Protein AF-A0A818B7Q0-F1 (afdb_monomer)

Secondary structure (DSSP, 8-state):
---------PPP--S-----TTEEE--S---SS--S-S-TTSS-PPP-TTTT----S-B-S-EEEEEETT-SSS-HHHHHHHHHHHHHHBSSEEEEEETT--SSTTTS-BBSSSSSBHHHHHHHHHHH-TTSPPP-GGGGGBPPP-TT--SHHHHHHHHHHHSSS---

pLDDT: mean 77.86, std 22.59, range [31.39, 97.75]

Structure (mmCIF, N/CA/C/O backbone):
data_AF-A0A818B7Q0-F1
#
_entry.id   AF-A0A818B7Q0-F1
#
loop_
_atom_site.group_PDB
_atom_site.id
_atom_site.type_symbol
_atom_site.label_atom_id
_atom_site.label_alt_id
_atom_site.label_comp_id
_atom_site.label_asym_id
_atom_site.label_entity_id
_atom_site.label_seq_id
_atom_site.pdbx_PDB_ins_code
_atom_site.Cartn_x
_atom_site.Cartn_y
_atom_site.Cartn_z
_atom_site.occupancy
_atom_site.B_iso_or_equiv
_atom_site.auth_seq_id
_atom_site.auth_comp_id
_atom_site.auth_asym_id
_atom_site.auth_atom_id
_atom_site.pdbx_PDB_model_num
ATOM 1 N N . MET A 1 1 ? 11.648 26.915 53.281 1.00 42.81 1 MET A N 1
ATOM 2 C CA . MET A 1 1 ? 11.978 26.394 51.938 1.00 42.81 1 MET A CA 1
ATOM 3 C C . MET A 1 1 ? 10.919 25.371 51.573 1.00 42.81 1 MET A C 1
ATOM 5 O O . MET A 1 1 ? 10.850 24.342 52.225 1.00 42.81 1 MET A O 1
ATOM 9 N N . VAL A 1 2 ? 10.037 25.701 50.630 1.00 34.34 2 VAL A N 1
ATOM 10 C CA . VAL A 1 2 ? 8.991 24.793 50.138 1.00 34.34 2 VAL A CA 1
ATOM 11 C C . VAL A 1 2 ? 9.559 24.087 48.912 1.00 34.34 2 VAL A C 1
ATOM 13 O O . VAL A 1 2 ? 9.894 24.750 47.933 1.00 34.34 2 VAL A O 1
ATOM 16 N N . SER A 1 3 ? 9.726 22.767 48.993 1.00 33.47 3 SER A N 1
ATOM 17 C CA . SER A 1 3 ? 10.088 21.937 47.844 1.00 33.47 3 SER A CA 1
ATOM 18 C C . SER A 1 3 ? 8.836 21.723 46.998 1.00 33.47 3 SER A C 1
ATOM 20 O O . SER A 1 3 ? 7.863 21.138 47.469 1.00 33.47 3 SER A O 1
ATOM 22 N N . ILE A 1 4 ? 8.836 22.247 45.774 1.00 37.09 4 ILE A N 1
ATOM 23 C CA . ILE A 1 4 ? 7.802 21.971 44.779 1.00 37.09 4 ILE A CA 1
ATOM 24 C C . ILE A 1 4 ? 8.271 20.737 44.006 1.00 37.09 4 ILE A C 1
ATOM 26 O O . ILE A 1 4 ? 9.084 20.841 43.088 1.00 37.09 4 ILE A O 1
ATOM 30 N N . GLU A 1 5 ? 7.774 19.559 44.383 1.00 38.44 5 GLU A N 1
ATOM 31 C CA . GLU A 1 5 ? 7.902 18.359 43.558 1.00 38.44 5 GLU A CA 1
ATOM 32 C C . GLU A 1 5 ? 7.047 18.522 42.295 1.00 38.44 5 GLU A C 1
ATOM 34 O O . GLU A 1 5 ? 5.820 18.400 42.295 1.00 38.44 5 GLU A O 1
ATOM 39 N N . SER A 1 6 ? 7.724 18.826 41.190 1.00 41.78 6 SER A N 1
ATOM 40 C CA . SER A 1 6 ? 7.169 18.827 39.840 1.00 41.78 6 SER A CA 1
ATOM 41 C C . SER A 1 6 ? 6.844 17.389 39.412 1.00 41.78 6 SER A C 1
ATOM 43 O O . SER A 1 6 ? 7.632 16.737 38.723 1.00 41.78 6 SER A O 1
ATOM 45 N N . SER A 1 7 ? 5.658 16.899 39.773 1.00 45.00 7 SER A N 1
ATOM 46 C CA . SER A 1 7 ? 5.074 15.674 39.213 1.00 45.00 7 SER A CA 1
ATOM 47 C C . SER A 1 7 ? 4.579 15.907 37.778 1.00 45.00 7 SER A C 1
ATOM 49 O O . SER A 1 7 ? 3.385 15.915 37.478 1.00 45.00 7 SER A O 1
ATOM 51 N N . ARG A 1 8 ? 5.512 16.082 36.837 1.00 38.53 8 ARG A N 1
ATOM 52 C CA . ARG A 1 8 ? 5.184 15.921 35.417 1.00 38.53 8 ARG A CA 1
ATOM 53 C C . ARG A 1 8 ? 5.030 14.430 35.148 1.00 38.53 8 ARG A C 1
ATOM 55 O O . ARG A 1 8 ? 6.012 13.716 34.971 1.00 38.53 8 ARG A O 1
ATOM 62 N N . LYS A 1 9 ? 3.784 13.955 35.130 1.00 37.84 9 LYS A N 1
ATOM 63 C CA . LYS A 1 9 ? 3.448 12.698 34.460 1.00 37.84 9 LYS A CA 1
ATOM 64 C C . LYS A 1 9 ? 3.861 12.852 32.996 1.00 37.84 9 LYS A C 1
ATOM 66 O O . LYS A 1 9 ? 3.278 13.671 32.290 1.00 37.84 9 LYS A O 1
ATOM 71 N N . ASN A 1 10 ? 4.872 12.101 32.566 1.00 37.91 10 ASN A N 1
ATOM 72 C CA . ASN A 1 10 ? 5.145 11.927 31.144 1.00 37.91 10 ASN A CA 1
ATOM 73 C C . ASN A 1 10 ? 3.865 11.370 30.496 1.00 37.91 10 ASN A C 1
ATOM 75 O O . ASN A 1 10 ? 3.352 10.363 30.996 1.00 37.91 10 ASN A O 1
ATOM 79 N N . PRO A 1 11 ? 3.310 11.998 29.446 1.00 40.25 11 PRO A N 1
ATOM 80 C CA . PRO A 1 11 ? 2.221 11.388 28.701 1.00 40.25 11 PRO A CA 1
ATOM 81 C C . PRO A 1 11 ? 2.718 10.050 28.143 1.00 40.25 11 PRO A C 1
ATOM 83 O O . PRO A 1 11 ? 3.748 9.978 27.478 1.00 40.25 11 PRO A O 1
ATOM 86 N N . SER A 1 12 ? 2.029 8.968 28.504 1.00 40.41 12 SER A N 1
ATOM 87 C CA . SER A 1 12 ? 2.380 7.613 28.092 1.00 40.41 12 SER A CA 1
ATOM 88 C C . SER A 1 12 ? 2.199 7.472 26.582 1.00 40.41 12 SER A C 1
ATOM 90 O O . SER A 1 12 ? 1.074 7.580 26.087 1.00 40.41 12 SER A O 1
ATOM 92 N N . CYS A 1 13 ? 3.276 7.161 25.865 1.00 41.78 13 CYS A N 1
ATOM 93 C CA . CYS A 1 13 ? 3.280 6.800 24.443 1.00 41.78 13 CYS A CA 1
ATOM 94 C C . CYS A 1 13 ? 2.664 5.405 24.182 1.00 41.78 13 CYS A C 1
ATOM 96 O O . CYS A 1 13 ? 3.162 4.639 23.363 1.00 41.78 13 CYS A O 1
ATOM 98 N N . ASP A 1 14 ? 1.600 5.042 24.899 1.00 38.91 14 ASP A N 1
ATOM 99 C CA . ASP A 1 14 ? 1.110 3.662 25.029 1.00 38.91 14 ASP A CA 1
ATOM 100 C C . ASP A 1 14 ? 0.286 3.147 23.844 1.00 38.91 14 ASP A C 1
ATOM 102 O O . ASP A 1 14 ? -0.306 2.070 23.928 1.00 38.91 14 ASP A O 1
ATOM 106 N N . TYR A 1 15 ? 0.220 3.867 22.725 1.00 43.16 15 TYR A N 1
ATOM 107 C CA . TYR A 1 15 ? -0.637 3.443 21.625 1.00 43.16 15 TYR A CA 1
ATOM 108 C C . TYR A 1 15 ? 0.041 3.645 20.270 1.00 43.16 15 TYR A C 1
ATOM 110 O O . TYR A 1 15 ? 0.218 4.764 19.804 1.00 43.16 15 TYR A O 1
ATOM 118 N N . VAL A 1 16 ? 0.315 2.495 19.640 1.00 37.84 16 VAL A N 1
ATOM 119 C CA . VAL A 1 16 ? 0.780 2.270 18.261 1.00 37.84 16 VAL A CA 1
ATOM 120 C C . VAL A 1 16 ? 2.298 2.371 18.067 1.00 37.84 16 VAL A C 1
ATOM 122 O O . VAL A 1 16 ? 2.847 3.430 17.791 1.00 37.84 16 VAL A O 1
ATOM 125 N N . GLN A 1 17 ? 2.971 1.217 18.118 1.00 42.31 17 GLN A N 1
ATOM 126 C CA . GLN A 1 17 ? 4.285 1.035 17.502 1.00 42.31 17 GLN A CA 1
ATOM 127 C C . GLN A 1 17 ? 4.131 0.296 16.167 1.00 42.31 17 GLN A C 1
ATOM 129 O O . GLN A 1 17 ? 3.465 -0.736 16.096 1.00 42.31 17 GLN A O 1
ATOM 134 N N . GLY A 1 18 ? 4.788 0.816 15.128 1.00 41.06 18 GLY A N 1
ATOM 135 C CA . GLY A 1 18 ? 5.178 0.030 13.956 1.00 41.06 18 GLY A CA 1
ATOM 136 C C . GLY A 1 18 ? 4.157 -0.092 12.831 1.00 41.06 18 GLY A C 1
ATOM 137 O O . GLY A 1 18 ? 4.042 -1.141 12.209 1.00 41.06 18 GLY A O 1
ATOM 138 N N . LEU A 1 19 ? 3.440 0.981 12.537 1.00 46.59 19 LEU A N 1
ATOM 139 C CA . LEU A 1 19 ? 2.788 1.151 11.251 1.00 46.59 19 LEU A CA 1
ATOM 140 C C . LEU A 1 19 ? 3.826 1.705 10.260 1.00 46.59 19 LEU A C 1
ATOM 142 O O . LEU A 1 19 ? 4.503 2.678 10.585 1.00 46.59 19 LEU A O 1
ATOM 146 N N . SER A 1 20 ? 4.012 1.092 9.080 1.00 48.72 20 SER A N 1
ATOM 147 C CA . SER A 1 20 ? 4.912 1.681 8.066 1.00 48.72 20 SER A CA 1
ATOM 148 C C . SER A 1 20 ? 4.431 3.093 7.705 1.00 48.72 20 SER A C 1
ATOM 150 O O . SER A 1 20 ? 3.268 3.414 7.960 1.00 48.72 20 SER A O 1
ATOM 152 N N . MET A 1 21 ? 5.268 3.905 7.043 1.00 45.38 21 MET A N 1
ATOM 153 C CA . MET A 1 21 ? 4.893 5.243 6.534 1.00 45.38 21 MET A CA 1
ATOM 154 C C . MET A 1 21 ? 3.591 5.265 5.700 1.00 45.38 21 MET A C 1
ATOM 156 O O . MET A 1 21 ? 3.069 6.332 5.407 1.00 45.38 21 MET A O 1
ATOM 160 N N . ASN A 1 22 ? 3.065 4.097 5.316 1.00 50.88 22 ASN A N 1
ATOM 161 C CA . ASN A 1 22 ? 1.851 3.915 4.522 1.00 50.88 22 ASN A CA 1
ATOM 162 C C . ASN A 1 22 ? 0.624 3.502 5.336 1.00 50.88 22 ASN A C 1
ATOM 164 O O . ASN A 1 22 ? -0.396 3.149 4.745 1.00 50.88 22 ASN A O 1
ATOM 168 N N . THR A 1 23 ? 0.710 3.472 6.666 1.00 52.09 23 THR A N 1
ATOM 169 C CA . THR A 1 23 ? -0.484 3.252 7.483 1.00 52.09 23 THR A CA 1
ATOM 170 C C . THR A 1 23 ? -0.950 4.582 8.031 1.00 52.09 23 THR A C 1
ATOM 172 O O . THR A 1 23 ? -0.225 5.264 8.754 1.00 52.09 23 THR A O 1
ATOM 175 N N . PHE A 1 24 ? -2.186 4.927 7.707 1.00 50.28 24 PHE A N 1
ATOM 176 C CA . PHE A 1 24 ? -2.781 6.189 8.107 1.00 50.28 24 PHE A CA 1
ATOM 177 C C . PHE A 1 24 ? -3.720 5.929 9.282 1.00 50.28 24 PHE A C 1
ATOM 179 O O . PHE A 1 24 ? -4.692 5.177 9.170 1.00 50.28 24 PHE A O 1
ATOM 186 N N . ALA A 1 25 ? -3.415 6.546 10.422 1.00 51.19 25 ALA A N 1
ATOM 187 C CA . ALA A 1 25 ? -4.335 6.660 11.543 1.00 51.19 25 ALA A CA 1
ATOM 188 C C . ALA A 1 25 ? -4.999 8.039 11.466 1.00 51.19 25 ALA A C 1
ATOM 190 O O . ALA A 1 25 ? -4.334 9.063 11.613 1.00 51.19 25 ALA A O 1
ATOM 191 N N . ALA A 1 26 ? -6.305 8.079 11.207 1.00 38.88 26 ALA A N 1
ATOM 192 C CA . ALA A 1 26 ? -7.051 9.332 11.149 1.00 38.88 26 ALA A CA 1
ATOM 193 C C . ALA A 1 26 ? -7.498 9.732 12.567 1.00 38.88 26 ALA A C 1
ATOM 195 O O . ALA A 1 26 ? -8.608 9.416 12.997 1.00 38.88 26 ALA A O 1
ATOM 196 N N . THR A 1 27 ? -6.624 10.402 13.321 1.00 35.34 27 THR A N 1
ATOM 197 C CA . THR A 1 27 ? -6.969 11.047 14.600 1.00 35.34 27 THR A CA 1
ATOM 198 C C . THR A 1 27 ? -6.525 12.505 14.616 1.00 35.34 27 THR A C 1
ATOM 200 O O . THR A 1 27 ? -5.446 12.838 14.142 1.00 35.34 27 THR A O 1
ATOM 203 N N . HIS A 1 28 ? -7.332 13.386 15.221 1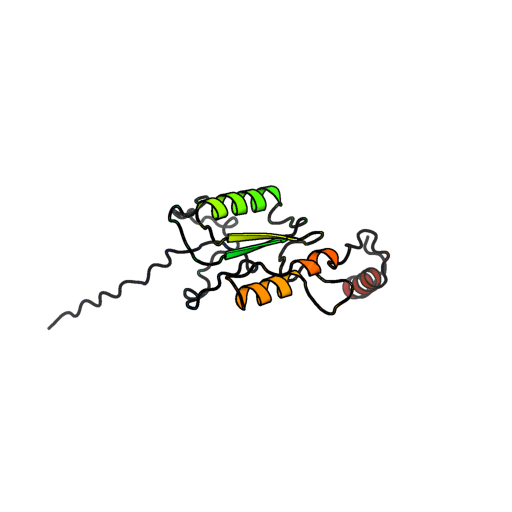.00 31.39 28 HIS A N 1
ATOM 204 C CA . HIS A 1 28 ? -7.011 14.813 15.416 1.00 31.39 28 HIS A CA 1
ATOM 205 C C . HIS A 1 28 ? -5.870 15.082 16.417 1.00 31.39 28 HIS A C 1
ATOM 207 O O . HIS A 1 28 ? -5.533 16.230 16.687 1.00 31.39 28 HIS A O 1
ATOM 213 N N . VAL A 1 29 ? -5.266 14.028 16.960 1.00 36.72 29 VAL A N 1
ATOM 214 C CA . VAL A 1 29 ? -4.089 14.086 17.821 1.00 36.72 29 VAL A CA 1
ATOM 215 C C . VAL A 1 29 ? -3.120 13.060 17.251 1.00 36.72 29 VAL A C 1
ATOM 217 O O . VAL A 1 29 ? -3.306 11.858 17.448 1.00 36.72 29 VAL A O 1
ATOM 220 N N . MET A 1 30 ? -2.147 13.519 16.464 1.00 35.66 30 MET A N 1
ATOM 221 C CA . MET A 1 30 ? -0.941 12.730 16.223 1.00 35.66 30 MET A CA 1
ATOM 222 C C . MET A 1 30 ? -0.167 12.705 17.548 1.00 35.66 30 MET A C 1
ATOM 224 O O . MET A 1 30 ? 0.072 13.782 18.097 1.00 35.66 30 MET A O 1
ATOM 228 N N . PRO A 1 31 ? 0.207 11.539 18.101 1.00 39.69 31 PRO A N 1
ATOM 229 C CA . PRO A 1 31 ? 1.155 11.501 19.204 1.00 39.69 31 PRO A CA 1
ATOM 230 C C . PRO A 1 31 ? 2.484 12.063 18.702 1.00 39.69 31 PRO A C 1
ATOM 232 O O . PRO A 1 31 ? 2.890 11.748 17.583 1.00 39.69 31 PRO A O 1
ATOM 235 N N . ASP A 1 32 ? 3.115 12.900 19.521 1.00 33.41 32 ASP A N 1
ATOM 236 C CA . ASP A 1 32 ? 4.372 13.592 19.256 1.00 33.41 32 ASP A CA 1
ATOM 237 C C . ASP A 1 32 ? 5.410 12.682 18.578 1.00 33.41 32 ASP A C 1
ATOM 239 O O . ASP A 1 32 ? 6.085 11.875 19.209 1.00 33.41 32 ASP A O 1
ATOM 243 N N . ILE A 1 33 ? 5.452 12.814 17.251 1.00 40.72 33 ILE A N 1
ATOM 244 C CA . ILE A 1 33 ? 6.593 12.711 16.343 1.00 40.72 33 ILE A CA 1
ATOM 245 C C . ILE A 1 33 ? 7.629 11.647 16.741 1.00 40.72 33 ILE A C 1
ATOM 247 O O . ILE A 1 33 ? 8.502 11.886 17.567 1.00 40.72 33 ILE A O 1
ATOM 251 N N . TYR A 1 34 ? 7.588 10.513 16.029 1.00 36.97 34 TYR A N 1
ATOM 252 C CA . TYR A 1 34 ? 8.764 9.700 15.692 1.00 36.97 34 TYR A CA 1
ATOM 253 C C . TYR A 1 34 ? 9.757 9.462 16.848 1.00 36.97 34 TYR A C 1
ATOM 255 O O . TYR A 1 34 ? 10.859 10.007 16.880 1.00 36.97 34 TYR A O 1
ATOM 263 N N . CYS A 1 35 ? 9.402 8.564 17.770 1.00 33.50 35 CYS A N 1
ATOM 264 C CA . CYS A 1 35 ? 10.399 7.946 18.646 1.00 33.50 35 CYS A CA 1
ATOM 265 C C . CYS A 1 35 ? 11.228 6.928 17.820 1.00 33.50 35 CYS A C 1
ATOM 267 O O . CYS A 1 35 ? 10.659 6.212 16.991 1.00 33.50 35 CYS A O 1
ATOM 269 N N . PRO A 1 36 ? 12.562 6.879 17.976 1.00 40.09 36 PRO A N 1
ATOM 270 C CA . PRO A 1 36 ? 13.501 6.455 16.938 1.00 40.09 36 PRO A CA 1
ATOM 271 C C . PRO A 1 36 ? 13.551 4.932 16.795 1.00 40.09 36 PRO A C 1
ATOM 273 O O . PRO A 1 36 ? 14.347 4.277 17.460 1.00 40.09 36 PRO A O 1
ATOM 276 N N . ILE A 1 37 ? 12.718 4.343 15.935 1.00 43.22 37 ILE A N 1
ATOM 277 C CA . ILE A 1 37 ? 12.815 2.911 15.614 1.00 43.22 37 ILE A CA 1
ATOM 278 C C . ILE A 1 37 ? 12.498 2.681 14.136 1.00 43.22 37 ILE A C 1
ATOM 280 O O . ILE A 1 37 ? 11.401 2.275 13.761 1.00 43.22 37 ILE A O 1
ATOM 284 N N . GLN A 1 38 ? 13.489 2.894 13.279 1.00 39.06 38 GLN A N 1
ATOM 285 C CA . GLN A 1 38 ? 13.598 2.136 12.038 1.00 39.06 38 GLN A CA 1
ATOM 286 C C . GLN A 1 38 ? 15.041 1.636 11.927 1.00 39.06 38 GLN A C 1
ATOM 288 O O . GLN A 1 38 ? 15.972 2.430 11.967 1.00 39.06 38 GLN A O 1
ATOM 293 N N . GLN A 1 39 ? 15.175 0.308 11.812 1.00 42.38 39 GLN A N 1
ATOM 294 C CA . GLN A 1 39 ? 16.409 -0.495 11.695 1.00 42.38 39 GLN A CA 1
ATOM 295 C C . GLN A 1 39 ? 17.147 -0.866 12.999 1.00 42.38 39 GLN A C 1
ATOM 297 O O . GLN A 1 39 ? 18.342 -0.636 13.152 1.00 42.38 39 GLN A O 1
ATOM 302 N N . GLN A 1 40 ? 16.454 -1.547 13.918 1.00 46.16 40 GLN A N 1
ATOM 303 C CA . GLN A 1 40 ? 17.019 -2.080 15.172 1.00 46.16 40 GLN A CA 1
ATOM 304 C C . GLN A 1 40 ? 17.350 -3.590 15.160 1.00 46.16 40 GLN A C 1
ATOM 306 O O . GLN A 1 40 ? 17.365 -4.219 16.210 1.00 46.16 40 GLN A O 1
ATOM 311 N N . GLU A 1 41 ? 17.669 -4.189 14.008 1.00 43.75 41 GLU A N 1
ATOM 312 C CA . GLU A 1 41 ? 18.245 -5.554 13.982 1.00 43.75 41 GLU A CA 1
ATOM 313 C C . GLU A 1 41 ? 19.777 -5.574 13.806 1.00 43.75 41 GLU A C 1
ATOM 315 O O . GLU A 1 41 ? 20.384 -6.636 13.890 1.00 43.75 41 GLU A O 1
ATOM 320 N N . ILE A 1 42 ? 20.440 -4.418 13.642 1.00 48.38 42 ILE A N 1
ATOM 321 C CA . ILE A 1 42 ? 21.891 -4.372 13.357 1.00 48.38 42 ILE A CA 1
ATOM 322 C C . ILE A 1 42 ? 22.767 -4.132 14.611 1.00 48.38 42 ILE A C 1
ATOM 324 O O . ILE A 1 42 ? 23.960 -4.416 14.573 1.00 48.38 42 ILE A O 1
ATOM 328 N N . LEU A 1 43 ? 22.238 -3.673 15.756 1.00 46.59 43 LEU A N 1
ATOM 329 C CA . LEU A 1 43 ? 23.084 -3.250 16.893 1.00 46.59 43 LEU A CA 1
ATOM 330 C C . LEU A 1 43 ? 22.443 -3.491 18.276 1.00 46.59 43 LEU A C 1
ATOM 332 O O . LEU A 1 43 ? 21.937 -2.555 18.871 1.00 46.59 43 LEU A O 1
ATOM 336 N N . GLY A 1 44 ? 22.478 -4.713 18.817 1.00 56.66 44 GLY A N 1
ATOM 337 C CA . GLY A 1 44 ? 22.592 -4.978 20.271 1.00 56.66 44 GLY A CA 1
ATOM 338 C C . GLY A 1 44 ? 21.610 -4.355 21.289 1.00 56.66 44 GLY A C 1
ATOM 339 O O . GLY A 1 44 ? 21.875 -4.462 22.486 1.00 56.66 44 GLY A O 1
ATOM 340 N N . TYR A 1 45 ? 20.508 -3.717 20.890 1.00 57.31 45 TYR A N 1
ATOM 341 C CA . TYR A 1 45 ? 19.525 -3.180 21.835 1.00 57.31 45 TYR A CA 1
ATOM 342 C C . TYR A 1 45 ? 18.611 -4.293 22.368 1.00 57.31 45 TYR A C 1
ATOM 344 O O . TYR A 1 45 ? 18.209 -5.177 21.607 1.00 57.31 45 TYR A O 1
ATOM 352 N N . PRO A 1 46 ? 18.258 -4.271 23.668 1.00 75.50 46 PRO A N 1
ATOM 353 C CA . PRO A 1 46 ? 17.310 -5.227 24.218 1.00 75.50 46 PRO A CA 1
ATOM 354 C C . PRO A 1 46 ? 15.936 -5.029 23.571 1.00 75.50 46 PRO A C 1
ATOM 356 O O . PRO A 1 46 ? 15.463 -3.901 23.434 1.00 75.50 46 PRO A O 1
ATOM 359 N N . THR A 1 47 ? 15.286 -6.133 23.200 1.00 77.31 47 THR A N 1
ATOM 360 C CA . THR A 1 47 ? 13.891 -6.119 22.747 1.00 77.31 47 THR A CA 1
ATOM 361 C C . THR A 1 47 ? 13.016 -5.489 23.822 1.00 77.31 47 THR A C 1
ATOM 363 O O . THR A 1 47 ? 13.108 -5.876 24.992 1.00 77.31 47 THR A O 1
ATOM 366 N N . ASP A 1 48 ? 12.150 -4.556 23.442 1.00 80.00 48 ASP A N 1
ATOM 367 C CA . ASP A 1 48 ? 11.209 -3.983 24.393 1.00 80.00 48 ASP A CA 1
ATOM 368 C C . ASP A 1 48 ? 10.079 -4.969 24.749 1.00 80.00 48 ASP A C 1
ATOM 370 O O . ASP A 1 48 ? 9.950 -6.071 24.203 1.00 80.00 48 ASP A O 1
ATOM 374 N N . GLN A 1 49 ? 9.237 -4.569 25.701 1.00 85.12 49 GLN A N 1
ATOM 375 C CA . GLN A 1 49 ? 8.115 -5.385 26.162 1.00 85.12 49 GLN A CA 1
ATOM 376 C C . GLN A 1 49 ? 7.011 -5.601 25.112 1.00 85.12 49 GLN A C 1
ATOM 378 O O . GLN A 1 49 ? 6.105 -6.398 25.372 1.00 85.12 49 GLN A O 1
ATOM 383 N N . TYR A 1 50 ? 7.055 -4.914 23.969 1.00 78.75 50 TYR A N 1
ATOM 384 C CA . TYR A 1 50 ? 6.063 -4.955 22.894 1.00 78.75 50 TYR A CA 1
ATOM 385 C C . TYR A 1 50 ? 6.544 -5.728 21.662 1.00 78.75 50 TYR A C 1
ATOM 387 O O . TYR A 1 50 ? 5.726 -6.073 20.807 1.00 78.75 50 TYR A O 1
ATOM 395 N N . TYR A 1 51 ? 7.830 -6.082 21.597 1.00 75.38 51 TYR A N 1
ATOM 396 C CA . TYR A 1 51 ? 8.389 -6.904 20.529 1.00 75.38 51 TYR A CA 1
ATOM 397 C C . TYR A 1 51 ? 7.553 -8.174 20.286 1.00 75.38 51 TYR A C 1
ATOM 399 O O . TYR A 1 51 ? 7.319 -8.977 21.193 1.00 75.38 51 TYR A O 1
ATOM 407 N N . ARG A 1 52 ? 7.093 -8.347 19.036 1.00 75.75 52 ARG A N 1
ATOM 408 C CA . ARG A 1 52 ? 6.229 -9.453 18.567 1.00 75.75 52 ARG A CA 1
ATOM 409 C C . ARG A 1 52 ? 4.883 -9.593 19.298 1.00 75.75 52 ARG A C 1
ATOM 411 O O . ARG A 1 52 ? 4.310 -10.683 19.315 1.00 75.75 52 ARG A O 1
ATOM 418 N N . LYS A 1 53 ? 4.349 -8.518 19.885 1.00 80.38 53 LYS A N 1
ATOM 419 C CA . LYS A 1 53 ? 3.013 -8.506 20.502 1.00 80.38 53 LYS A CA 1
ATOM 420 C C . LYS A 1 53 ? 2.039 -7.648 19.700 1.00 80.38 53 LYS A C 1
ATOM 422 O O . LYS A 1 53 ? 2.414 -6.624 19.143 1.00 80.38 53 LYS A O 1
ATOM 427 N N . TYR A 1 54 ? 0.770 -8.051 19.699 1.00 82.12 54 TYR A N 1
ATOM 428 C CA . TYR A 1 54 ? -0.328 -7.228 19.191 1.00 82.12 54 TYR A CA 1
ATOM 429 C C . TYR A 1 54 ? -1.013 -6.486 20.339 1.00 82.12 54 TYR A C 1
ATOM 431 O O . TYR A 1 54 ? -1.018 -6.985 21.472 1.00 82.12 54 TYR A O 1
ATOM 439 N N . PRO A 1 55 ? -1.635 -5.324 20.073 1.00 84.00 55 PRO A N 1
ATOM 440 C CA . PRO A 1 55 ? -2.475 -4.676 21.066 1.00 84.00 55 PRO A CA 1
ATOM 441 C C . PRO A 1 55 ? -3.610 -5.615 21.492 1.00 84.00 55 PRO A C 1
ATOM 443 O O . PRO A 1 55 ? -4.244 -6.258 20.661 1.00 84.00 55 PRO A O 1
ATOM 446 N N . THR A 1 56 ? -3.882 -5.699 22.793 1.00 83.25 56 THR A N 1
ATOM 447 C CA . THR A 1 56 ? -4.941 -6.569 23.342 1.00 83.25 56 THR A CA 1
ATOM 448 C C . THR A 1 56 ? -6.245 -5.823 23.613 1.00 83.25 56 THR A C 1
ATOM 450 O O . THR A 1 56 ? -7.304 -6.435 23.750 1.00 83.25 56 THR A O 1
ATOM 453 N N . LYS A 1 57 ? -6.188 -4.491 23.701 1.00 86.69 57 LYS A N 1
ATOM 454 C CA . LYS A 1 57 ? -7.358 -3.643 23.935 1.00 86.69 57 LYS A CA 1
ATOM 455 C C . LYS A 1 57 ? -8.057 -3.335 22.618 1.00 86.69 57 LYS A C 1
ATOM 457 O O . LYS A 1 57 ? -7.408 -2.991 21.632 1.00 86.69 57 LYS A O 1
ATOM 462 N N . LYS A 1 58 ? -9.390 -3.399 22.633 1.00 88.31 58 LYS A N 1
ATOM 463 C CA . LYS A 1 58 ? -10.194 -2.971 21.488 1.00 88.31 58 LYS A CA 1
ATOM 464 C C . LYS A 1 58 ? -10.038 -1.469 21.256 1.00 88.31 58 LYS A C 1
ATOM 466 O O . LYS A 1 58 ? -10.010 -0.697 22.214 1.00 88.31 58 LYS A O 1
ATOM 471 N N . THR A 1 59 ? -10.001 -1.061 19.994 1.00 86.00 59 THR A N 1
ATOM 472 C CA . THR A 1 59 ? -10.004 0.347 19.578 1.00 86.00 59 THR A CA 1
ATOM 473 C C . THR A 1 59 ? -11.123 0.597 18.571 1.00 86.00 59 THR A C 1
ATOM 475 O O . THR A 1 59 ? -11.603 -0.332 17.925 1.00 86.00 59 THR A O 1
ATOM 478 N N . LYS A 1 60 ? -11.573 1.850 18.483 1.00 86.69 60 LYS A N 1
ATOM 479 C CA . LYS A 1 60 ? -12.528 2.324 17.466 1.00 86.69 60 LYS A CA 1
ATOM 480 C C . LYS A 1 60 ? -11.885 3.296 16.478 1.00 86.69 60 LYS A C 1
ATOM 482 O O . LYS A 1 60 ? -12.584 3.860 15.637 1.00 86.69 60 LYS A O 1
ATOM 487 N N . LEU A 1 61 ? -10.581 3.541 16.628 1.00 87.50 61 LEU A N 1
ATOM 488 C CA . LEU A 1 61 ? -9.855 4.438 15.745 1.00 87.50 61 LEU A CA 1
ATOM 489 C C . LEU A 1 61 ? -9.903 3.878 14.322 1.00 87.50 61 LEU A C 1
ATOM 491 O O . LEU A 1 61 ? -9.576 2.704 14.145 1.00 87.50 61 LEU A O 1
ATOM 495 N N . PRO A 1 62 ? -10.284 4.681 13.322 1.00 90.38 62 PRO A N 1
ATOM 496 C CA . PRO A 1 62 ? -10.164 4.264 11.941 1.00 90.38 62 PRO A CA 1
ATOM 497 C C . PRO A 1 62 ? -8.695 3.987 11.606 1.00 90.38 62 PRO A C 1
ATOM 499 O O . PRO A 1 62 ? -7.846 4.871 11.736 1.00 90.38 62 PRO A O 1
ATOM 502 N N . VAL A 1 63 ? -8.397 2.784 11.117 1.00 91.12 63 VAL A N 1
ATOM 503 C CA . VAL A 1 63 ? -7.065 2.408 10.620 1.00 91.12 63 VAL A CA 1
ATOM 504 C C . VAL A 1 63 ? -7.153 1.880 9.187 1.00 91.12 63 VAL A C 1
ATOM 506 O O . VAL A 1 63 ? -7.859 0.906 8.935 1.00 91.12 63 VAL A O 1
ATOM 509 N N . LEU A 1 64 ? -6.389 2.488 8.274 1.00 93.81 64 LEU A N 1
ATOM 510 C CA . LEU A 1 64 ? -6.182 1.986 6.914 1.00 93.81 64 LEU A CA 1
ATOM 511 C C . LEU A 1 64 ? -4.782 1.390 6.786 1.00 93.81 64 LEU A C 1
ATOM 513 O O . LEU A 1 64 ? -3.794 2.107 6.943 1.00 93.81 64 LEU A O 1
ATOM 517 N N . LEU A 1 65 ? -4.709 0.110 6.427 1.00 94.19 65 LEU A N 1
ATOM 518 C CA . LEU A 1 65 ? -3.481 -0.577 6.047 1.00 94.19 65 LEU A CA 1
ATOM 519 C C . LEU A 1 65 ? -3.443 -0.801 4.532 1.00 94.19 65 LEU A C 1
ATOM 521 O O . LEU A 1 65 ? -4.191 -1.623 4.002 1.00 94.19 65 LEU A O 1
ATOM 525 N N . LEU A 1 66 ? -2.536 -0.093 3.858 1.00 96.38 66 LEU A N 1
ATOM 526 C CA . LEU A 1 66 ? -2.200 -0.306 2.451 1.00 96.38 66 LEU A CA 1
ATOM 527 C C . LEU A 1 66 ? -0.966 -1.203 2.342 1.00 96.38 66 LEU A C 1
ATOM 529 O O . LEU A 1 66 ? 0.031 -0.976 3.032 1.00 96.38 66 LEU A O 1
ATOM 533 N N . HIS A 1 67 ? -1.012 -2.202 1.467 1.00 96.38 67 HIS A N 1
ATOM 534 C CA . HIS A 1 67 ? 0.109 -3.111 1.262 1.00 96.38 67 HIS A CA 1
ATOM 535 C C . HIS A 1 67 ? 0.235 -3.537 -0.195 1.00 96.38 67 HIS A C 1
ATOM 537 O O . HIS A 1 67 ? -0.758 -3.922 -0.798 1.00 96.38 67 HIS A O 1
ATOM 543 N N . GLY A 1 68 ? 1.445 -3.491 -0.745 1.00 96.31 68 GLY A N 1
ATOM 544 C CA . GLY A 1 68 ? 1.711 -3.969 -2.095 1.00 96.31 68 GLY A CA 1
ATOM 545 C C . GLY A 1 68 ? 1.893 -5.484 -2.146 1.00 96.31 68 GLY A C 1
ATOM 546 O O . GLY A 1 68 ? 2.568 -6.052 -1.293 1.00 96.31 68 GLY A O 1
ATOM 547 N N . ASP A 1 69 ? 1.313 -6.148 -3.144 1.00 96.44 69 ASP A N 1
ATOM 548 C CA . ASP A 1 69 ? 1.421 -7.604 -3.312 1.00 96.44 69 ASP A CA 1
ATOM 549 C C . ASP A 1 69 ? 2.828 -8.097 -3.718 1.00 96.44 69 ASP A C 1
ATOM 551 O O . ASP A 1 69 ? 3.109 -9.297 -3.690 1.00 96.44 69 ASP A O 1
ATOM 555 N N . MET A 1 70 ? 3.724 -7.172 -4.066 1.00 95.31 70 MET A N 1
ATOM 556 C CA . MET A 1 70 ? 5.111 -7.415 -4.466 1.00 95.31 70 MET A CA 1
ATOM 557 C C . MET A 1 70 ? 6.119 -6.780 -3.498 1.00 95.31 70 MET A C 1
ATOM 559 O O . MET A 1 70 ? 7.283 -6.585 -3.850 1.00 95.31 70 MET A O 1
ATOM 563 N N . ASP A 1 71 ? 5.695 -6.436 -2.279 1.00 93.38 71 ASP A N 1
ATOM 564 C CA . ASP A 1 71 ? 6.587 -5.936 -1.233 1.00 93.38 71 ASP A CA 1
ATOM 565 C C . ASP A 1 71 ? 7.553 -7.042 -0.766 1.00 93.38 71 ASP A C 1
ATOM 567 O O . ASP A 1 71 ? 7.195 -7.957 -0.022 1.00 93.38 71 ASP A O 1
ATOM 571 N N . SER A 1 72 ? 8.806 -6.960 -1.218 1.00 89.12 72 SER A N 1
ATOM 572 C CA . SER A 1 72 ? 9.867 -7.895 -0.834 1.00 89.12 72 SER A CA 1
ATOM 573 C C . SER A 1 72 ? 10.390 -7.669 0.588 1.00 89.12 72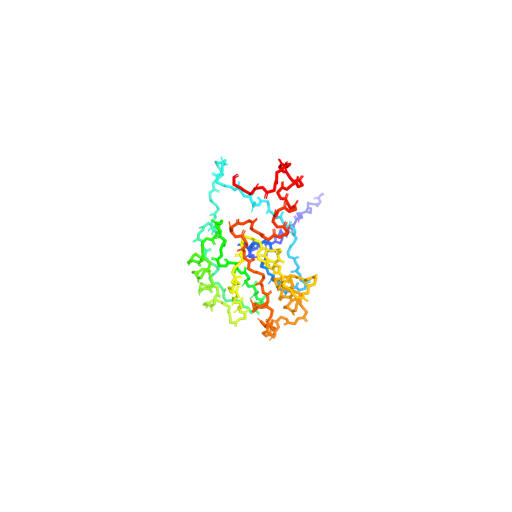 SER A C 1
ATOM 575 O O . SER A 1 72 ? 10.947 -8.595 1.178 1.00 89.12 72 SER A O 1
ATOM 577 N N . SER A 1 73 ? 10.195 -6.475 1.155 1.00 86.44 73 SER A N 1
ATOM 578 C CA . SER A 1 73 ? 10.611 -6.139 2.522 1.00 86.44 73 SER A CA 1
ATOM 579 C C . SER A 1 73 ? 9.629 -6.682 3.560 1.00 86.44 73 SER A C 1
ATOM 581 O O . SER A 1 73 ? 10.034 -7.058 4.660 1.00 86.44 73 SER A O 1
ATOM 583 N N . LEU A 1 74 ? 8.338 -6.739 3.220 1.00 83.94 74 LEU A N 1
ATOM 584 C CA . LEU A 1 74 ? 7.289 -7.330 4.047 1.00 83.94 74 LEU A CA 1
ATOM 585 C C . LEU A 1 74 ? 6.414 -8.267 3.200 1.00 83.94 74 LEU A C 1
ATOM 587 O O . LEU A 1 74 ? 5.408 -7.827 2.664 1.00 83.94 74 LEU A O 1
ATOM 591 N N . PRO A 1 75 ? 6.737 -9.567 3.104 1.00 87.81 75 PRO A N 1
ATOM 592 C CA . PRO A 1 75 ? 5.968 -10.497 2.284 1.00 87.81 75 PRO A CA 1
ATOM 593 C C . PRO A 1 75 ? 4.465 -10.517 2.604 1.00 87.81 75 PRO A C 1
ATOM 595 O O . PRO A 1 75 ? 4.061 -10.570 3.771 1.00 87.81 75 PRO A O 1
ATOM 598 N N . VAL A 1 76 ? 3.638 -10.602 1.559 1.00 89.44 76 VAL A N 1
ATOM 599 C CA . VAL A 1 76 ? 2.163 -10.585 1.630 1.00 89.44 76 VAL A CA 1
ATOM 600 C C . VAL A 1 76 ? 1.558 -11.505 2.699 1.00 89.44 76 VAL A C 1
ATOM 602 O O . VAL A 1 76 ? 0.652 -11.062 3.409 1.00 89.44 76 VAL A O 1
ATOM 605 N N . PRO A 1 77 ? 2.014 -12.761 2.901 1.00 89.12 77 PRO A N 1
ATOM 606 C CA . PRO A 1 77 ? 1.464 -13.605 3.962 1.00 89.12 77 PRO A CA 1
ATOM 607 C C . PRO A 1 77 ? 1.606 -12.997 5.366 1.00 89.12 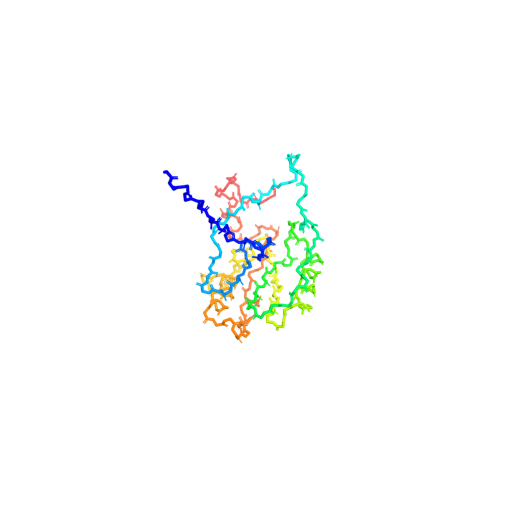77 PRO A C 1
ATOM 609 O O . PRO A 1 77 ? 0.716 -13.168 6.200 1.00 89.12 77 PRO A O 1
ATOM 612 N N . ILE A 1 78 ? 2.691 -12.257 5.620 1.00 86.12 78 ILE A N 1
ATOM 613 C CA . ILE A 1 78 ? 2.931 -11.564 6.890 1.00 86.12 78 ILE A CA 1
ATOM 614 C C . ILE A 1 78 ? 1.983 -10.369 7.018 1.00 86.12 78 ILE A C 1
ATO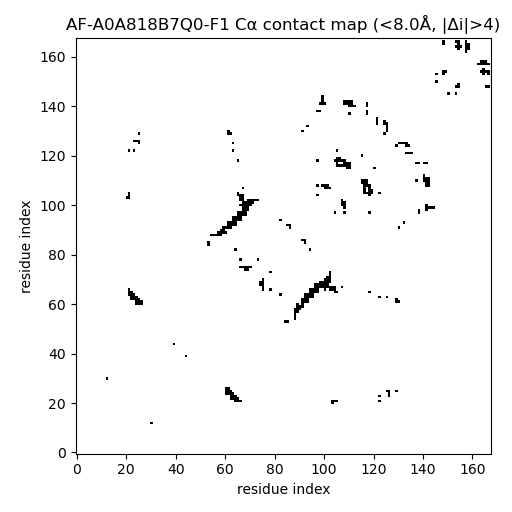M 616 O O . ILE A 1 78 ? 1.323 -10.222 8.046 1.00 86.12 78 ILE A O 1
ATOM 620 N N . ALA A 1 79 ? 1.829 -9.564 5.964 1.00 87.62 79 ALA A N 1
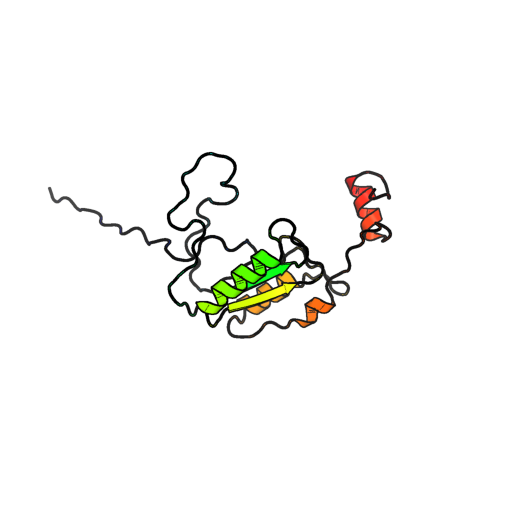ATOM 621 C CA . ALA A 1 79 ? 0.890 -8.443 5.965 1.00 87.62 79 ALA A CA 1
ATOM 622 C C . ALA A 1 79 ? -0.567 -8.896 6.159 1.00 87.62 79 ALA A C 1
ATOM 624 O O . ALA A 1 79 ? -1.290 -8.324 6.975 1.00 87.62 79 ALA A O 1
ATOM 625 N N . ARG A 1 80 ? -0.989 -9.980 5.494 1.00 92.62 80 ARG A N 1
ATOM 626 C CA . ARG A 1 80 ? -2.307 -10.606 5.703 1.00 92.62 80 ARG A CA 1
ATOM 627 C C . ARG A 1 80 ? -2.477 -11.115 7.133 1.00 92.62 80 ARG A C 1
ATOM 629 O O . ARG A 1 80 ? -3.557 -10.984 7.710 1.00 92.62 80 ARG A O 1
ATOM 636 N N . HIS A 1 81 ? -1.422 -11.677 7.727 1.00 86.81 81 HIS A N 1
ATOM 637 C CA . HIS A 1 81 ? -1.437 -12.073 9.132 1.00 86.81 81 HIS A CA 1
ATOM 638 C C . HIS A 1 81 ? -1.638 -10.859 10.052 1.00 86.81 81 HIS A C 1
ATOM 640 O O . HIS A 1 81 ? -2.507 -10.911 10.920 1.00 86.81 81 HIS A O 1
ATOM 646 N N . PHE A 1 82 ? -0.924 -9.751 9.830 1.00 87.44 82 PHE A N 1
ATOM 647 C CA . PHE A 1 82 ? -1.126 -8.502 10.575 1.00 87.44 82 PHE A CA 1
ATOM 648 C C . PHE A 1 82 ? -2.547 -7.973 10.416 1.00 87.44 82 PHE A C 1
ATOM 650 O O . PHE A 1 82 ? -3.214 -7.719 11.417 1.00 87.44 82 PHE A O 1
ATOM 657 N N . ALA A 1 83 ? -3.044 -7.888 9.182 1.00 92.75 83 ALA A N 1
ATOM 658 C CA . ALA A 1 83 ? -4.402 -7.445 8.893 1.00 92.75 83 ALA A CA 1
ATOM 659 C C . ALA A 1 83 ? -5.446 -8.267 9.663 1.00 92.75 83 ALA A C 1
ATOM 661 O O . ALA A 1 83 ? -6.335 -7.699 10.296 1.00 92.75 83 ALA A O 1
ATOM 662 N N . LYS A 1 84 ? -5.282 -9.597 9.699 1.00 92.56 84 LYS A N 1
ATOM 663 C CA . LYS A 1 84 ? -6.138 -10.493 10.485 1.00 92.56 84 LYS A CA 1
ATOM 664 C C . LYS A 1 84 ? -6.075 -10.201 11.986 1.00 92.56 84 LYS A C 1
ATOM 666 O O . LYS A 1 84 ? -7.103 -10.258 12.650 1.00 92.56 84 LYS A O 1
ATOM 671 N N . GLN A 1 85 ? -4.901 -9.918 12.548 1.00 88.88 85 GLN A N 1
ATOM 672 C CA . GLN A 1 85 ? -4.785 -9.611 13.979 1.00 88.88 85 GLN A CA 1
ATOM 673 C C . GLN A 1 85 ? -5.438 -8.267 14.318 1.00 88.88 85 GLN A C 1
ATOM 675 O O . GLN A 1 85 ? -6.214 -8.183 15.269 1.00 88.88 85 GLN A O 1
ATOM 680 N N . TYR A 1 86 ? -5.209 -7.234 13.504 1.00 89.69 86 TYR A N 1
ATOM 681 C CA . TYR A 1 86 ? -5.816 -5.919 13.714 1.00 89.69 86 TYR A CA 1
ATOM 682 C C . TYR A 1 86 ? -7.339 -5.927 13.534 1.00 89.69 86 TYR A C 1
ATOM 684 O O . TYR A 1 86 ? -8.038 -5.274 14.310 1.00 89.69 86 TYR A O 1
ATOM 692 N N . SER A 1 87 ? -7.879 -6.727 12.608 1.00 93.50 87 SER A N 1
ATOM 693 C CA . SER A 1 87 ? -9.332 -6.853 12.435 1.00 93.50 87 SER A CA 1
ATOM 694 C C . SER A 1 87 ? -10.039 -7.506 13.631 1.00 93.50 87 SER A C 1
ATOM 696 O O . SER A 1 87 ? -11.232 -7.296 13.829 1.00 93.50 87 SER A O 1
ATOM 698 N N . LEU A 1 88 ? -9.333 -8.298 14.453 1.00 91.88 88 LEU A N 1
ATOM 699 C CA . LEU A 1 88 ? -9.909 -8.905 15.666 1.00 91.88 88 LEU A CA 1
ATOM 700 C C . LEU A 1 88 ? -10.103 -7.890 16.803 1.00 91.88 88 LEU A C 1
ATOM 702 O O . LEU A 1 88 ? -10.968 -8.076 17.663 1.00 91.88 88 LEU A O 1
ATOM 706 N N . ILE A 1 89 ? -9.300 -6.826 16.822 1.00 91.62 89 ILE A N 1
ATOM 707 C CA . ILE A 1 89 ? -9.272 -5.830 17.903 1.00 91.62 89 ILE A CA 1
ATOM 708 C C . ILE A 1 89 ? -9.874 -4.480 17.495 1.00 91.62 89 ILE A C 1
ATOM 710 O O . ILE A 1 89 ? -10.193 -3.667 18.363 1.00 91.62 89 ILE A O 1
ATOM 714 N N . ASN A 1 90 ? -10.058 -4.235 16.198 1.00 91.38 90 ASN A N 1
ATOM 715 C CA . ASN A 1 90 ? -10.611 -2.999 15.667 1.00 91.38 90 ASN A CA 1
ATOM 716 C C . ASN A 1 90 ? -11.656 -3.299 14.589 1.00 91.38 90 ASN A C 1
ATOM 718 O O . ASN A 1 90 ? -11.326 -3.790 13.514 1.00 91.38 90 ASN A O 1
ATOM 722 N N . SER A 1 91 ? -12.916 -2.964 14.864 1.00 91.44 91 SER A N 1
ATOM 723 C CA . SER A 1 91 ? -13.996 -3.092 13.879 1.00 91.44 91 SER A CA 1
ATOM 724 C C . SER A 1 91 ? -13.948 -2.018 12.787 1.00 91.44 91 SER A C 1
ATOM 726 O O . SER A 1 91 ? -14.674 -2.129 11.810 1.00 91.44 91 SER A O 1
ATOM 728 N N . ASN A 1 92 ? -13.133 -0.973 12.966 1.00 91.44 92 ASN A N 1
ATOM 729 C CA . ASN A 1 92 ? -12.907 0.108 12.010 1.00 91.44 92 ASN A CA 1
ATOM 730 C C . ASN A 1 92 ? -11.494 0.007 11.407 1.00 91.44 92 ASN A C 1
ATOM 732 O O . ASN A 1 92 ? -10.672 0.920 11.503 1.00 91.44 92 ASN A O 1
ATOM 736 N N . PHE A 1 93 ? -11.184 -1.177 10.883 1.00 92.44 93 PHE A N 1
ATOM 737 C CA . PHE A 1 93 ? -9.907 -1.505 10.267 1.00 92.44 93 PHE A CA 1
ATOM 738 C C . PHE A 1 93 ? -10.137 -1.904 8.812 1.00 92.44 93 PHE A C 1
ATOM 740 O O . PHE A 1 93 ? -10.874 -2.851 8.538 1.00 92.44 93 PHE A O 1
ATOM 747 N N . THR A 1 94 ? -9.468 -1.210 7.897 1.00 94.44 94 THR A N 1
ATOM 748 C CA . THR A 1 94 ? -9.538 -1.465 6.458 1.00 94.44 94 THR A CA 1
ATOM 749 C C . THR A 1 94 ? -8.180 -1.936 5.971 1.00 94.44 94 THR A C 1
ATOM 751 O O . THR A 1 94 ? -7.173 -1.258 6.166 1.00 94.44 94 THR A O 1
ATOM 754 N N . TYR A 1 95 ? -8.150 -3.096 5.316 1.00 95.50 95 TYR A N 1
ATOM 755 C CA . TYR A 1 95 ? -6.966 -3.611 4.636 1.00 95.50 95 TYR A CA 1
ATOM 756 C C . TYR A 1 95 ? -7.182 -3.590 3.125 1.00 95.50 95 TYR A C 1
ATOM 758 O O . TYR A 1 95 ? -8.195 -4.097 2.627 1.00 95.50 95 TYR A O 1
ATOM 766 N N . ILE A 1 96 ? -6.222 -3.013 2.405 1.00 97.19 96 ILE A N 1
ATOM 767 C CA . ILE A 1 96 ? -6.195 -2.996 0.945 1.00 97.19 96 ILE A CA 1
ATOM 768 C C . ILE A 1 96 ? -4.851 -3.551 0.487 1.00 97.19 96 ILE A C 1
ATOM 770 O O . ILE A 1 96 ? -3.802 -2.933 0.674 1.00 97.19 96 ILE A O 1
ATOM 774 N N . GLU A 1 97 ? -4.912 -4.729 -0.125 1.00 97.31 97 GLU A N 1
ATOM 775 C CA . GLU A 1 97 ? -3.802 -5.303 -0.875 1.00 97.31 97 GLU A CA 1
ATOM 776 C C . GLU A 1 97 ? -3.821 -4.725 -2.295 1.00 97.31 97 GLU A C 1
ATOM 778 O O . GLU A 1 97 ? -4.854 -4.737 -2.970 1.00 97.31 97 GLU A O 1
ATOM 783 N N . MET A 1 98 ? -2.695 -4.167 -2.722 1.00 97.25 98 MET A N 1
ATOM 784 C CA . MET A 1 98 ? -2.550 -3.412 -3.956 1.00 97.25 98 MET A CA 1
ATOM 785 C C . MET A 1 98 ? -1.793 -4.252 -4.983 1.00 97.25 98 MET A C 1
ATOM 787 O O . MET A 1 98 ? -0.650 -4.629 -4.715 1.00 97.25 98 MET A O 1
ATOM 791 N N . PRO A 1 99 ? -2.393 -4.542 -6.149 1.00 97.38 99 PRO A N 1
ATOM 792 C CA . PRO A 1 99 ? -1.758 -5.383 -7.147 1.00 97.38 99 PRO A CA 1
ATOM 793 C C . PRO A 1 99 ? -0.565 -4.679 -7.792 1.00 97.38 99 PRO A C 1
ATOM 795 O O . PRO A 1 99 ? -0.591 -3.463 -8.001 1.00 97.38 99 PRO A O 1
ATOM 798 N N . ARG A 1 100 ? 0.452 -5.455 -8.172 1.00 96.06 100 ARG A N 1
ATOM 799 C CA . ARG A 1 100 ? 1.670 -4.994 -8.860 1.00 96.06 100 ARG A CA 1
ATOM 800 C C . ARG A 1 100 ? 2.403 -3.867 -8.127 1.00 96.06 100 ARG A C 1
ATOM 802 O O . ARG A 1 100 ? 3.025 -3.017 -8.758 1.00 96.06 100 ARG A O 1
ATOM 809 N N . THR A 1 101 ? 2.290 -3.825 -6.804 1.00 96.19 101 THR A N 1
ATOM 810 C CA . THR A 1 101 ? 2.787 -2.716 -5.979 1.00 96.19 101 THR A CA 1
ATOM 811 C C . THR A 1 101 ? 3.878 -3.229 -5.048 1.00 96.19 101 THR A C 1
ATOM 813 O O . THR A 1 101 ? 3.714 -4.260 -4.401 1.00 96.19 101 THR A O 1
ATOM 816 N N . GLY A 1 102 ? 5.007 -2.524 -4.994 1.00 93.19 102 GLY A N 1
ATOM 817 C CA . GLY A 1 102 ? 6.144 -2.887 -4.147 1.00 93.19 102 GLY A CA 1
ATOM 818 C C . GLY A 1 102 ? 6.037 -2.361 -2.714 1.00 93.19 102 GLY A C 1
ATOM 819 O O . GLY A 1 102 ? 4.964 -1.988 -2.231 1.00 93.19 102 GLY A O 1
ATOM 820 N N . HIS A 1 103 ? 7.192 -2.287 -2.046 1.00 92.25 103 HIS A N 1
ATOM 821 C CA . HIS A 1 103 ? 7.314 -1.555 -0.787 1.00 92.25 103 HIS A CA 1
ATOM 822 C C . HIS A 1 103 ? 6.879 -0.094 -0.970 1.00 92.25 103 HIS A C 1
ATOM 824 O O . HIS A 1 103 ? 6.918 0.419 -2.080 1.00 92.25 103 HIS A O 1
ATOM 830 N N . THR A 1 104 ? 6.459 0.565 0.112 1.00 91.25 104 THR A N 1
ATOM 831 C CA . THR A 1 104 ? 5.892 1.928 0.083 1.00 91.25 104 THR A CA 1
ATOM 832 C C . THR A 1 104 ? 4.661 2.091 -0.813 1.00 91.25 104 THR A C 1
ATOM 834 O O . THR A 1 104 ? 4.621 2.921 -1.718 1.00 91.25 104 THR A O 1
ATOM 837 N N . ALA A 1 105 ? 3.604 1.329 -0.511 1.00 92.88 105 ALA A N 1
ATOM 838 C CA . ALA A 1 105 ? 2.369 1.260 -1.298 1.00 92.88 105 ALA A CA 1
ATOM 839 C C . ALA A 1 105 ? 1.744 2.624 -1.680 1.00 92.88 105 ALA A C 1
ATOM 841 O O . ALA A 1 105 ? 1.131 2.736 -2.737 1.00 92.88 105 ALA A O 1
ATOM 842 N N . THR A 1 106 ? 1.942 3.677 -0.876 1.00 92.69 106 THR A N 1
ATOM 843 C CA . THR A 1 106 ? 1.455 5.039 -1.182 1.00 92.69 106 THR A CA 1
ATOM 844 C C . THR A 1 106 ? 2.188 5.736 -2.325 1.00 92.69 106 THR A C 1
ATOM 846 O O . THR A 1 106 ? 1.633 6.643 -2.935 1.00 92.69 106 THR A O 1
ATOM 849 N N . SER A 1 107 ? 3.424 5.329 -2.615 1.00 91.81 107 SER A N 1
ATOM 850 C CA . SER A 1 107 ? 4.268 5.880 -3.681 1.00 91.81 107 SER A CA 1
ATOM 851 C C . SER A 1 107 ? 4.611 4.858 -4.766 1.00 91.81 107 SER A C 1
ATOM 853 O O . SER A 1 107 ? 5.003 5.240 -5.863 1.00 91.81 107 SER A O 1
ATOM 855 N N . ALA A 1 108 ? 4.414 3.565 -4.507 1.00 92.56 108 ALA A N 1
ATOM 856 C CA . ALA A 1 108 ? 4.796 2.479 -5.408 1.00 92.56 108 ALA A CA 1
ATOM 857 C C . ALA A 1 108 ? 3.651 1.940 -6.286 1.00 92.56 108 ALA A C 1
ATOM 859 O O . ALA A 1 108 ? 3.812 0.896 -6.911 1.00 92.56 108 ALA A O 1
ATOM 860 N N . ALA A 1 109 ? 2.513 2.643 -6.354 1.00 94.88 109 ALA A N 1
ATOM 861 C CA . ALA A 1 109 ? 1.360 2.273 -7.179 1.00 94.88 109 ALA A CA 1
ATOM 862 C C . ALA A 1 109 ? 1.019 3.317 -8.274 1.00 94.88 109 ALA A C 1
ATOM 864 O O . ALA A 1 109 ? -0.057 3.929 -8.232 1.00 94.88 109 ALA A O 1
ATOM 865 N N . PRO A 1 110 ? 1.916 3.567 -9.250 1.00 93.81 110 PRO A N 1
ATOM 866 C CA . PRO A 1 110 ? 1.662 4.514 -10.338 1.00 93.81 110 PRO A CA 1
ATOM 867 C C . PRO A 1 110 ? 0.540 4.023 -11.262 1.00 93.81 110 PRO A C 1
ATOM 869 O O . PRO A 1 110 ? 0.474 2.836 -11.584 1.00 93.81 110 PRO A O 1
ATOM 872 N N . MET A 1 111 ? -0.316 4.927 -11.736 1.00 93.88 111 MET A N 1
ATOM 873 C CA . MET A 1 111 ? -1.436 4.590 -12.628 1.00 93.88 111 MET A CA 1
ATOM 874 C C . MET A 1 111 ? -1.098 4.792 -14.115 1.00 93.88 111 MET A C 1
ATOM 876 O O . MET A 1 111 ? -0.168 5.523 -14.446 1.00 93.88 111 MET A O 1
ATOM 880 N N . THR A 1 112 ? -1.818 4.108 -15.011 1.00 86.44 112 THR A N 1
ATOM 881 C CA . THR A 1 112 ? -1.575 4.123 -16.470 1.00 86.44 112 THR A CA 1
ATOM 882 C C . THR A 1 112 ? -2.124 5.346 -17.201 1.00 86.44 112 THR A C 1
ATOM 884 O O . THR A 1 112 ? -1.617 5.711 -18.256 1.00 86.44 112 THR A O 1
ATOM 887 N N . ASP A 1 113 ? -3.195 5.930 -16.681 1.00 74.75 113 ASP A N 1
ATOM 888 C CA . ASP A 1 113 ? -4.100 6.850 -17.376 1.00 74.75 113 ASP A CA 1
ATOM 889 C C . ASP A 1 113 ? -4.210 8.222 -16.692 1.00 74.75 113 ASP A C 1
ATOM 891 O O . ASP A 1 113 ? -4.872 9.117 -17.210 1.00 74.75 113 ASP A O 1
ATOM 895 N N . GLU A 1 114 ? -3.529 8.415 -15.560 1.00 65.50 114 GLU A N 1
ATOM 896 C CA . GLU A 1 114 ? -3.553 9.644 -14.763 1.00 65.50 114 GLU A CA 1
ATOM 897 C C . GLU A 1 114 ? -2.148 9.942 -14.203 1.00 65.50 114 GLU A C 1
ATOM 899 O O . GLU A 1 114 ? -1.406 9.015 -13.870 1.00 65.50 114 GLU A O 1
ATOM 904 N N . GLU A 1 115 ? -1.786 11.224 -14.040 1.00 67.50 115 GLU A N 1
ATOM 905 C CA . GLU A 1 115 ? -0.563 11.695 -13.345 1.00 67.50 115 GLU A CA 1
ATOM 906 C C . GLU A 1 115 ? -0.612 11.428 -11.819 1.00 67.50 115 GLU A C 1
ATOM 908 O O . GLU A 1 115 ? -0.249 12.268 -10.998 1.00 67.50 115 GLU A O 1
ATOM 913 N N . GLY A 1 116 ? -1.111 10.262 -11.410 1.00 86.62 116 GLY A N 1
ATOM 914 C CA . GLY A 1 116 ? -1.465 9.955 -10.032 1.00 86.62 116 GLY A CA 1
ATOM 915 C C 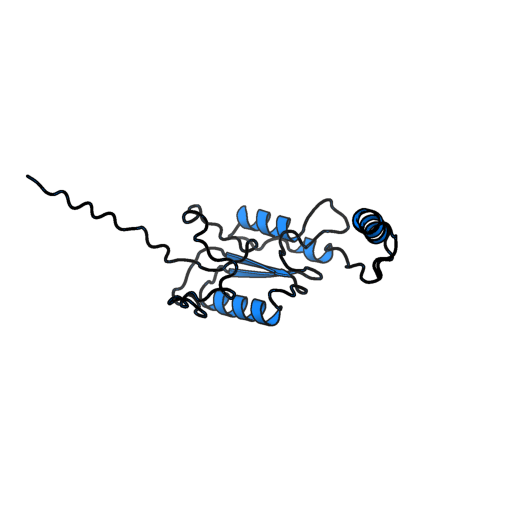. GLY A 1 116 ? -0.880 8.647 -9.512 1.00 86.62 116 GLY A C 1
ATOM 916 O O . GLY A 1 116 ? -0.365 7.797 -10.244 1.00 86.62 116 GLY A O 1
ATOM 917 N N . ASN A 1 117 ? -1.009 8.477 -8.200 1.00 94.00 117 ASN A N 1
ATOM 918 C CA . ASN A 1 117 ? -0.649 7.260 -7.493 1.00 94.00 117 ASN A CA 1
ATOM 919 C C . ASN A 1 117 ? -1.879 6.713 -6.764 1.00 94.00 117 ASN A C 1
ATOM 921 O O . ASN A 1 117 ? -2.461 7.406 -5.929 1.00 94.00 117 ASN A O 1
ATOM 925 N N . CYS A 1 118 ? -2.273 5.475 -7.062 1.00 96.00 118 CYS A N 1
ATOM 926 C CA . CYS A 1 118 ? -3.480 4.885 -6.481 1.00 96.00 118 CYS A CA 1
ATOM 927 C C . CYS A 1 118 ? -3.374 4.767 -4.952 1.00 96.00 118 CYS A C 1
ATOM 929 O O . CYS A 1 118 ? -4.344 5.028 -4.244 1.00 96.00 118 CYS A O 1
ATOM 931 N N . GLY A 1 119 ? -2.188 4.453 -4.423 1.00 95.38 119 GLY A N 1
ATOM 932 C CA . GLY A 1 119 ? -1.977 4.337 -2.981 1.00 95.38 119 GLY A CA 1
ATOM 933 C C . GLY A 1 119 ? -2.103 5.678 -2.268 1.00 95.38 119 GLY A C 1
ATOM 934 O O . GLY A 1 119 ? -2.727 5.757 -1.211 1.00 95.38 119 GLY A O 1
ATOM 935 N N . TRP A 1 120 ? -1.573 6.743 -2.872 1.00 94.69 120 TRP A N 1
ATOM 936 C CA . TRP A 1 120 ? -1.758 8.104 -2.371 1.00 94.69 120 TRP A CA 1
ATOM 937 C C . TRP A 1 120 ? -3.227 8.534 -2.399 1.00 94.69 120 TRP A C 1
ATOM 939 O O . TRP A 1 120 ? -3.733 9.052 -1.406 1.00 94.69 120 TRP A O 1
ATOM 949 N N . ASN A 1 121 ? -3.937 8.263 -3.496 1.00 94.12 121 ASN A N 1
ATOM 950 C CA . ASN A 1 121 ? -5.353 8.607 -3.626 1.00 94.12 121 ASN A CA 1
ATOM 951 C C . ASN A 1 121 ? -6.197 7.906 -2.550 1.00 94.12 121 ASN A C 1
ATOM 953 O O . ASN A 1 121 ? -6.961 8.567 -1.849 1.00 94.12 121 ASN A O 1
ATOM 957 N N . LEU A 1 122 ? -5.997 6.597 -2.349 1.00 95.12 122 LEU A N 1
ATOM 958 C CA . LEU A 1 122 ? -6.663 5.831 -1.288 1.00 95.12 122 LEU A CA 1
ATOM 959 C C . LEU A 1 122 ? -6.377 6.411 0.101 1.00 95.12 122 LEU A C 1
ATOM 961 O O . LEU A 1 122 ? -7.297 6.572 0.903 1.00 95.12 122 LEU A O 1
ATOM 965 N N . ALA A 1 123 ? -5.116 6.752 0.379 1.00 93.88 123 ALA A N 1
ATOM 966 C CA . ALA A 1 123 ? -4.716 7.354 1.643 1.00 93.88 123 ALA A CA 1
ATOM 967 C C . ALA A 1 123 ? -5.399 8.707 1.892 1.00 93.88 123 ALA A C 1
ATOM 969 O O . ALA A 1 123 ? -5.942 8.931 2.973 1.00 93.88 123 ALA A O 1
ATOM 970 N N . VAL A 1 124 ? -5.412 9.600 0.898 1.00 92.88 124 VAL A N 1
ATOM 971 C CA . VAL A 1 124 ? -6.037 10.926 1.008 1.00 92.88 124 VAL A CA 1
ATOM 972 C C . VAL A 1 124 ? -7.547 10.809 1.179 1.00 92.88 124 VAL A C 1
ATOM 974 O O . VAL A 1 124 ? -8.094 11.411 2.101 1.00 92.88 124 VAL A O 1
ATOM 977 N N . THR A 1 125 ? -8.227 10.002 0.361 1.00 92.81 125 THR A N 1
ATOM 978 C CA . THR A 1 125 ? -9.674 9.775 0.494 1.00 92.81 125 THR A CA 1
ATOM 979 C C . THR A 1 125 ? -10.021 9.228 1.874 1.00 92.81 125 THR A C 1
ATOM 981 O O . THR A 1 125 ? -10.968 9.698 2.502 1.00 92.81 125 THR A O 1
ATOM 984 N N . TYR A 1 126 ? -9.219 8.295 2.388 1.00 93.38 126 TYR A N 1
ATOM 985 C CA . TYR A 1 126 ? -9.406 7.762 3.729 1.00 93.38 126 TYR A CA 1
ATOM 986 C C . TYR A 1 126 ? -9.181 8.810 4.824 1.00 93.38 126 TYR A C 1
ATOM 988 O O . TYR A 1 126 ? -9.979 8.904 5.749 1.00 93.38 126 TYR A O 1
ATOM 996 N N . MET A 1 127 ? -8.139 9.642 4.725 1.00 91.31 127 MET A N 1
ATOM 997 C CA . MET A 1 127 ? -7.904 10.728 5.687 1.00 91.31 127 MET A CA 1
ATOM 998 C C . MET A 1 127 ? -9.044 11.753 5.698 1.00 91.31 127 MET A C 1
ATOM 1000 O O . MET A 1 127 ? -9.412 12.248 6.762 1.00 91.31 127 MET A O 1
ATOM 1004 N N . LEU A 1 128 ? -9.615 12.058 4.531 1.00 92.56 128 LEU A N 1
ATOM 1005 C CA . LEU A 1 128 ? -10.732 12.993 4.395 1.00 92.56 128 LEU A CA 1
ATOM 1006 C C . LEU A 1 128 ? -12.074 12.387 4.829 1.00 92.56 128 LEU A C 1
ATOM 1008 O O . LEU A 1 128 ? -13.010 13.123 5.135 1.00 92.56 128 LEU A O 1
ATOM 1012 N N . SER A 1 129 ? -12.211 11.061 4.827 1.00 93.06 129 SER A N 1
ATOM 1013 C CA . SER A 1 129 ? -13.465 10.362 5.134 1.00 93.06 129 SER A CA 1
ATOM 1014 C C . SER A 1 129 ? -13.214 8.978 5.750 1.00 93.06 129 SER A C 1
ATOM 1016 O O . SER A 1 129 ? -13.567 7.959 5.161 1.00 93.06 129 SER A O 1
ATOM 1018 N N . PRO A 1 130 ? -12.661 8.911 6.975 1.00 88.75 130 PRO A N 1
ATOM 1019 C CA . PRO A 1 130 ? -12.180 7.659 7.566 1.00 88.75 130 PRO A CA 1
ATOM 1020 C C . PRO A 1 130 ? -13.298 6.720 8.039 1.00 88.75 130 PRO A C 1
ATOM 1022 O O . PRO A 1 130 ? -13.034 5.606 8.479 1.00 88.75 130 PRO A O 1
ATOM 1025 N N . THR A 1 131 ? -14.554 7.170 8.002 1.00 88.06 131 THR A N 1
ATOM 1026 C CA . THR A 1 131 ? -15.737 6.342 8.283 1.00 88.06 131 THR A CA 1
ATOM 1027 C C . THR A 1 131 ? -16.317 5.689 7.030 1.00 88.06 131 THR A C 1
ATOM 1029 O O . THR A 1 131 ? -17.297 4.955 7.140 1.00 88.06 131 THR A O 1
ATOM 1032 N N . PHE A 1 132 ? -15.765 5.986 5.852 1.00 88.31 132 PHE A N 1
ATOM 1033 C CA . PHE A 1 132 ? -16.219 5.460 4.572 1.00 88.31 132 PHE A CA 1
ATOM 1034 C C . PHE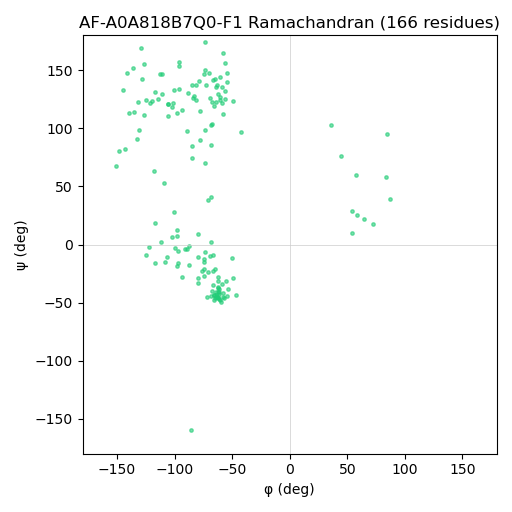 A 1 132 ? -15.170 4.530 3.971 1.00 88.31 132 PHE A C 1
ATOM 1036 O O . PHE A 1 132 ? -13.967 4.737 4.121 1.00 88.31 132 PHE A O 1
ATOM 1043 N N . GLU A 1 133 ? -15.651 3.511 3.264 1.00 89.19 133 GLU A N 1
ATOM 1044 C CA . GLU A 1 133 ? -14.800 2.643 2.460 1.00 89.19 133 GLU A CA 1
ATOM 1045 C C . GLU A 1 133 ? -14.238 3.453 1.274 1.00 89.19 133 GLU A C 1
ATOM 1047 O O . GLU A 1 133 ? -15.033 4.009 0.508 1.00 89.19 133 GLU A O 1
ATOM 1052 N N . PRO A 1 134 ? -12.906 3.561 1.105 1.00 91.50 134 PRO A N 1
ATOM 1053 C CA . PRO A 1 134 ? -12.321 4.284 -0.023 1.00 91.50 134 PRO A CA 1
ATOM 1054 C C . PRO A 1 134 ? -12.728 3.667 -1.366 1.00 91.50 134 PRO A C 1
ATOM 1056 O O . PRO A 1 134 ? -12.801 2.443 -1.487 1.00 91.50 134 PRO A O 1
ATOM 1059 N N . ASP A 1 135 ? -12.934 4.490 -2.400 1.00 93.62 135 ASP A N 1
ATOM 1060 C CA . ASP A 1 135 ? -13.124 3.974 -3.760 1.00 93.62 135 ASP A CA 1
ATOM 1061 C C . ASP A 1 135 ? -11.849 3.263 -4.238 1.00 93.62 135 ASP A C 1
ATOM 1063 O O . ASP A 1 135 ? -10.764 3.841 -4.288 1.00 93.62 135 ASP A O 1
ATOM 1067 N N . ARG A 1 136 ? -11.996 1.987 -4.600 1.00 95.94 136 ARG A N 1
ATOM 1068 C CA . ARG A 1 136 ? -10.905 1.098 -5.013 1.00 95.94 136 ARG A CA 1
ATOM 1069 C C . ARG A 1 136 ? -10.771 0.981 -6.535 1.00 95.94 136 ARG A C 1
ATOM 1071 O O . ARG A 1 136 ? -9.979 0.168 -7.011 1.00 95.94 136 ARG A O 1
ATOM 1078 N N . SER A 1 137 ? -11.520 1.769 -7.309 1.00 95.38 137 SER A N 1
ATOM 1079 C CA . SER A 1 137 ? -11.504 1.743 -8.778 1.00 95.38 137 SER A CA 1
ATOM 1080 C C . SER A 1 137 ? -10.100 1.940 -9.375 1.00 95.38 137 SER A C 1
ATOM 1082 O O . SER A 1 137 ? -9.771 1.322 -10.392 1.00 95.38 137 SER A O 1
ATOM 1084 N N . CYS A 1 138 ? -9.228 2.699 -8.697 1.00 95.25 138 CYS A N 1
ATOM 1085 C CA . CYS A 1 138 ? -7.848 2.933 -9.126 1.00 95.25 138 CYS A CA 1
ATOM 1086 C C . CYS A 1 138 ? -6.956 1.681 -9.133 1.00 95.25 138 CYS A C 1
ATOM 1088 O O . CYS A 1 138 ? -5.959 1.653 -9.852 1.00 95.25 138 CYS A O 1
ATOM 1090 N N . LEU A 1 139 ? -7.303 0.615 -8.396 1.00 96.50 139 LEU A N 1
ATOM 1091 C CA . LEU A 1 13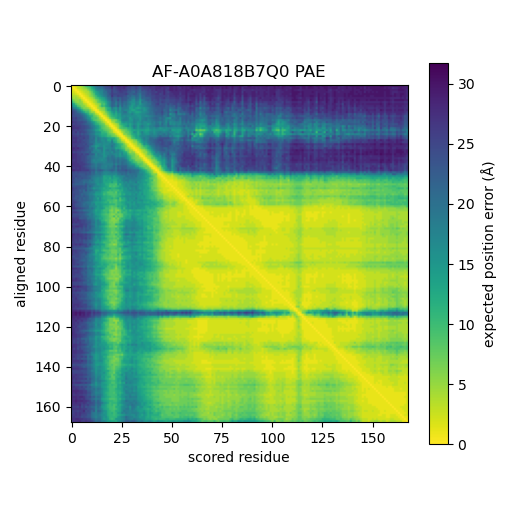9 ? -6.488 -0.608 -8.342 1.00 96.50 139 LEU A CA 1
ATOM 1092 C C . LEU A 1 139 ? -6.363 -1.280 -9.720 1.00 96.50 139 LEU A C 1
ATOM 1094 O O . LEU A 1 139 ? -5.326 -1.858 -10.048 1.00 96.50 139 LEU A O 1
ATOM 1098 N N . ASN A 1 140 ? -7.395 -1.154 -10.559 1.00 95.38 140 ASN A N 1
ATOM 1099 C CA . ASN A 1 140 ? -7.396 -1.681 -11.927 1.00 95.38 140 ASN A CA 1
ATOM 1100 C C . ASN A 1 140 ? -6.540 -0.849 -12.892 1.00 95.38 140 ASN A C 1
ATOM 1102 O O . ASN A 1 140 ? -6.203 -1.327 -13.971 1.00 95.38 140 ASN A O 1
ATOM 1106 N N . LYS A 1 141 ? -6.178 0.371 -12.490 1.00 95.62 141 LYS A N 1
ATOM 1107 C CA . LYS A 1 141 ? -5.378 1.323 -13.262 1.00 95.62 141 LYS A CA 1
ATOM 1108 C C . LYS A 1 141 ? -3.896 1.299 -12.889 1.00 95.62 141 LYS A C 1
ATOM 1110 O O . LYS A 1 141 ? -3.106 1.990 -13.523 1.00 95.62 141 LYS A O 1
ATOM 1115 N N . ILE A 1 142 ? -3.495 0.532 -11.867 1.00 95.69 142 ILE A N 1
ATOM 1116 C CA . ILE A 1 142 ? -2.081 0.415 -11.483 1.00 95.69 142 ILE A CA 1
ATOM 1117 C C . ILE A 1 142 ? -1.289 -0.159 -12.661 1.00 95.69 142 ILE A C 1
ATOM 1119 O O . ILE A 1 142 ? -1.625 -1.225 -13.189 1.00 95.69 142 ILE A O 1
ATOM 1123 N N . SER A 1 143 ? -0.228 0.547 -13.040 1.00 94.19 143 SER A N 1
ATOM 1124 C CA . SER A 1 143 ? 0.639 0.222 -14.169 1.00 94.19 143 SER A CA 1
ATOM 1125 C C . SER A 1 143 ? 1.196 -1.193 -1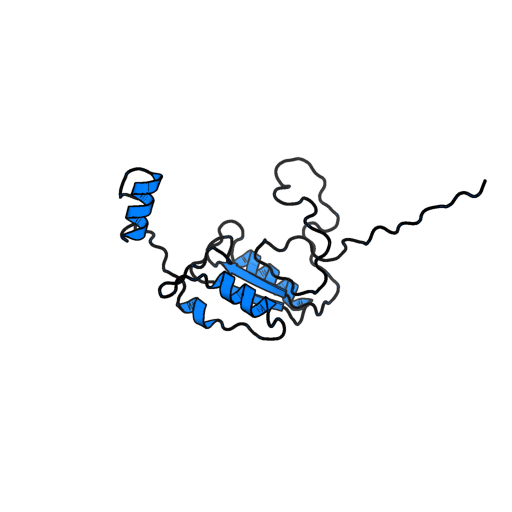4.077 1.00 94.19 143 SER A C 1
ATOM 1127 O O . SER A 1 143 ? 1.433 -1.731 -12.995 1.00 94.19 143 SER A O 1
ATOM 1129 N N . GLN A 1 144 ? 1.404 -1.817 -15.234 1.00 93.81 144 GLN A N 1
ATOM 1130 C CA . GLN A 1 144 ? 2.145 -3.069 -15.292 1.00 93.81 144 GLN A CA 1
ATOM 1131 C C . GLN A 1 144 ? 3.641 -2.815 -15.106 1.00 93.81 144 GLN A C 1
ATOM 1133 O O . GLN A 1 144 ? 4.163 -1.784 -15.529 1.00 93.81 144 GLN A O 1
ATOM 1138 N N . ILE A 1 145 ? 4.321 -3.771 -14.475 1.00 91.69 145 ILE A N 1
ATOM 1139 C CA . ILE A 1 145 ? 5.774 -3.736 -14.324 1.00 91.69 145 ILE A CA 1
ATOM 1140 C C . ILE A 1 145 ? 6.398 -4.253 -15.617 1.00 91.69 145 ILE A C 1
ATOM 1142 O O . ILE A 1 145 ? 6.110 -5.367 -16.056 1.00 91.69 145 ILE A O 1
ATOM 1146 N N . ASP A 1 146 ? 7.269 -3.445 -16.211 1.00 93.00 146 ASP A N 1
ATOM 1147 C CA . ASP A 1 146 ? 8.011 -3.801 -17.415 1.00 93.00 146 ASP A CA 1
ATOM 1148 C C . ASP A 1 146 ? 9.282 -4.579 -17.063 1.00 93.00 146 ASP A C 1
ATOM 1150 O O . ASP A 1 146 ? 10.396 -4.063 -17.115 1.00 93.00 146 ASP A O 1
ATOM 1154 N N . PHE A 1 147 ? 9.102 -5.845 -16.693 1.00 91.00 147 PHE A N 1
ATOM 1155 C CA . PHE A 1 147 ? 10.220 -6.739 -16.398 1.00 91.00 147 PHE A CA 1
ATOM 1156 C C . PHE A 1 147 ? 11.128 -6.980 -17.601 1.00 91.00 147 PHE A C 1
ATOM 1158 O O . PHE A 1 147 ? 12.304 -7.249 -17.425 1.00 91.00 147 PHE A O 1
ATOM 1165 N N . ALA A 1 148 ? 10.615 -6.895 -18.826 1.00 94.56 148 ALA A N 1
ATOM 1166 C CA . ALA A 1 148 ? 11.438 -7.113 -20.009 1.00 94.56 148 ALA A CA 1
ATOM 1167 C C . ALA A 1 148 ? 12.278 -5.876 -20.383 1.00 94.56 148 ALA A C 1
ATOM 1169 O O . ALA A 1 148 ? 13.137 -5.984 -21.253 1.00 94.56 148 ALA A O 1
ATOM 1170 N N . GLY A 1 149 ? 12.028 -4.715 -19.764 1.00 94.12 149 GLY A N 1
ATOM 1171 C CA . GLY A 1 149 ? 12.699 -3.454 -20.094 1.00 94.12 149 GLY A CA 1
ATOM 1172 C C . GLY A 1 149 ? 12.409 -2.947 -21.505 1.00 94.12 149 GLY A C 1
ATOM 1173 O O . GLY A 1 149 ? 13.194 -2.189 -22.070 1.00 94.12 149 GLY A O 1
ATOM 1174 N N . ILE A 1 150 ? 11.309 -3.385 -22.120 1.00 95.44 150 ILE A N 1
ATOM 1175 C CA . ILE A 1 150 ? 11.036 -3.116 -23.538 1.00 95.44 150 ILE A CA 1
ATOM 1176 C C . ILE A 1 150 ? 10.312 -1.790 -23.766 1.00 95.44 150 ILE A C 1
ATOM 1178 O O . ILE A 1 150 ? 10.298 -1.285 -24.891 1.00 95.44 150 ILE A O 1
ATOM 1182 N N . THR A 1 151 ? 9.698 -1.217 -22.732 1.00 93.75 151 THR A N 1
ATOM 1183 C CA . THR A 1 151 ? 8.956 0.037 -22.855 1.00 93.75 151 THR A CA 1
ATOM 1184 C C . THR A 1 151 ? 9.902 1.223 -22.998 1.00 93.75 151 THR A C 1
ATOM 1186 O O . THR A 1 151 ? 10.996 1.258 -22.434 1.00 93.75 151 THR A O 1
ATOM 1189 N N . THR A 1 152 ? 9.449 2.259 -23.708 1.00 94.12 152 THR A N 1
ATOM 1190 C CA . THR A 1 152 ? 10.199 3.514 -23.861 1.00 94.12 152 THR A CA 1
ATOM 1191 C C . THR A 1 152 ? 10.601 4.109 -22.513 1.00 94.12 152 THR A C 1
ATOM 1193 O O . THR A 1 152 ? 11.716 4.601 -22.380 1.00 94.12 152 THR A O 1
ATOM 1196 N N . LYS A 1 153 ? 9.728 4.019 -21.502 1.00 90.81 153 LYS A N 1
ATOM 1197 C CA . LYS A 1 153 ? 9.995 4.539 -20.157 1.00 90.81 153 LYS A CA 1
ATOM 1198 C C . LYS A 1 153 ? 11.149 3.798 -19.478 1.00 90.81 153 LYS A C 1
ATOM 1200 O O . LYS A 1 153 ? 12.036 4.451 -18.937 1.00 90.81 153 LYS A O 1
ATOM 1205 N N . SER A 1 154 ? 11.164 2.466 -19.537 1.00 94.25 154 SER A N 1
ATOM 1206 C CA . SER A 1 154 ? 12.252 1.659 -18.967 1.00 94.25 154 SER A CA 1
ATOM 1207 C C . SER A 1 154 ? 13.579 1.928 -19.664 1.00 94.25 154 SER A C 1
ATOM 1209 O O . SER A 1 154 ? 14.570 2.188 -18.991 1.00 94.25 154 SER A O 1
ATOM 1211 N N . LYS A 1 155 ? 13.586 1.978 -21.001 1.00 96.44 155 LYS A N 1
ATOM 1212 C CA . LYS A 1 155 ? 14.787 2.298 -21.788 1.00 96.44 155 LYS A CA 1
ATOM 1213 C C . LYS A 1 155 ? 15.327 3.700 -21.510 1.00 96.44 155 LYS A C 1
ATOM 1215 O O . LYS A 1 155 ? 16.531 3.891 -21.393 1.00 96.44 155 LYS A O 1
ATOM 1220 N N . GLN A 1 156 ? 14.444 4.691 -21.376 1.00 96.06 156 GLN A N 1
ATOM 1221 C CA . GLN A 1 156 ? 14.831 6.057 -21.009 1.00 96.06 156 GLN A CA 1
ATOM 1222 C C . GLN A 1 156 ? 15.428 6.120 -19.603 1.00 96.06 156 GLN A C 1
ATOM 1224 O O . GLN A 1 156 ? 16.451 6.773 -19.411 1.00 96.06 156 GLN A O 1
ATOM 1229 N N . ALA A 1 157 ? 14.824 5.425 -18.636 1.00 93.31 157 ALA A N 1
ATOM 1230 C CA . ALA A 1 157 ? 15.368 5.331 -17.287 1.00 93.31 157 ALA A CA 1
ATOM 1231 C C . ALA A 1 157 ? 16.741 4.637 -17.291 1.00 93.31 157 ALA A C 1
ATOM 1233 O O . ALA A 1 157 ? 17.681 5.155 -16.692 1.00 93.31 157 ALA A O 1
ATOM 1234 N N . ALA A 1 158 ? 16.886 3.525 -18.016 1.00 96.62 158 ALA A N 1
ATOM 1235 C CA . ALA A 1 158 ? 18.161 2.831 -18.166 1.00 96.62 158 ALA A CA 1
ATOM 1236 C C . ALA A 1 158 ? 19.237 3.758 -18.747 1.00 96.62 158 ALA A C 1
ATOM 1238 O O . ALA A 1 158 ? 20.326 3.883 -18.186 1.00 96.62 158 ALA A O 1
ATOM 1239 N N . MET A 1 159 ? 18.895 4.509 -19.796 1.00 97.75 159 MET A N 1
ATOM 1240 C CA . MET A 1 159 ? 19.826 5.438 -20.429 1.00 97.75 159 MET A CA 1
ATOM 1241 C C . MET A 1 159 ? 20.234 6.559 -19.470 1.00 97.75 159 MET A C 1
ATOM 1243 O O . MET A 1 159 ? 21.406 6.920 -19.398 1.00 97.75 159 MET A O 1
ATOM 1247 N N . GLN A 1 160 ? 19.285 7.085 -18.694 1.00 96.88 160 GLN A N 1
ATOM 1248 C CA . GLN A 1 160 ? 19.535 8.151 -17.728 1.00 96.88 160 GLN A CA 1
ATOM 1249 C C . GLN A 1 160 ? 20.455 7.711 -16.580 1.00 96.88 160 GLN A C 1
ATOM 1251 O O . GLN A 1 160 ? 21.326 8.480 -16.177 1.00 96.88 160 GLN A O 1
ATOM 1256 N N . TYR A 1 161 ? 20.245 6.516 -16.026 1.00 96.19 161 TYR A N 1
ATOM 1257 C CA . TYR A 1 161 ? 20.961 6.065 -14.828 1.00 96.19 161 TYR A CA 1
ATOM 1258 C C . TYR A 1 161 ? 22.216 5.242 -15.133 1.00 96.19 161 TYR A C 1
ATOM 1260 O O . TYR A 1 161 ? 23.157 5.266 -14.341 1.00 96.19 161 TYR A O 1
ATOM 1268 N N . PHE A 1 162 ? 22.247 4.544 -16.268 1.00 96.50 162 PHE A N 1
ATOM 1269 C CA . PHE A 1 162 ? 23.299 3.584 -16.612 1.00 96.50 162 PHE A CA 1
ATOM 1270 C C . PHE A 1 162 ? 23.983 3.866 -17.958 1.00 96.50 162 PHE A C 1
ATOM 1272 O O . PHE A 1 162 ? 24.997 3.242 -18.255 1.00 96.50 162 PHE A O 1
ATOM 1279 N N . GLY A 1 163 ? 23.480 4.805 -18.770 1.00 97.25 163 GLY A N 1
ATOM 1280 C CA . GLY A 1 163 ? 24.073 5.138 -20.073 1.00 97.25 163 GLY A CA 1
ATOM 1281 C C . GLY A 1 163 ? 23.873 4.070 -21.157 1.00 97.25 163 GLY A C 1
ATOM 1282 O O . GLY A 1 163 ? 24.592 4.074 -22.154 1.00 97.25 163 GLY A O 1
ATOM 1283 N N . THR A 1 164 ? 22.917 3.159 -20.968 1.00 97.44 164 THR A N 1
ATOM 1284 C CA . THR A 1 164 ? 22.534 2.093 -21.909 1.00 97.44 164 THR A CA 1
ATOM 1285 C C . THR A 1 164 ? 21.010 2.007 -22.000 1.00 97.44 164 THR A C 1
ATOM 1287 O O . THR A 1 164 ? 20.329 2.373 -21.049 1.00 97.44 164 THR A O 1
ATOM 1290 N N . ASP A 1 165 ? 20.445 1.562 -23.125 1.00 96.56 165 ASP A N 1
ATOM 1291 C CA . ASP A 1 165 ? 19.002 1.299 -23.232 1.00 96.56 165 ASP A CA 1
ATOM 1292 C C . ASP A 1 165 ? 18.619 -0.128 -22.802 1.00 96.56 165 ASP A C 1
ATOM 1294 O O . ASP A 1 165 ? 17.433 -0.462 -22.801 1.00 96.56 165 ASP A O 1
ATOM 1298 N N . ASP A 1 166 ? 19.607 -0.937 -22.414 1.00 93.69 166 ASP A N 1
ATOM 1299 C CA . ASP A 1 166 ? 19.422 -2.259 -21.821 1.00 93.69 166 ASP A CA 1
ATOM 1300 C C . ASP A 1 166 ? 19.278 -2.159 -20.294 1.00 93.69 166 ASP A C 1
ATOM 1302 O O . ASP A 1 166 ? 20.069 -1.495 -19.623 1.00 93.69 166 ASP A O 1
ATOM 1306 N N . VAL A 1 167 ? 18.252 -2.807 -19.741 1.00 92.00 167 VAL A N 1
ATOM 1307 C CA . VAL A 1 167 ? 18.038 -2.892 -18.284 1.00 92.00 167 VAL A CA 1
ATOM 1308 C C . VAL A 1 167 ? 18.749 -4.101 -17.658 1.00 92.00 167 VAL A C 1
ATOM 1310 O O . VAL A 1 167 ? 18.679 -4.258 -16.437 1.00 92.00 167 VAL A O 1
ATOM 1313 N N . TRP A 1 168 ? 19.390 -4.947 -18.473 1.00 89.69 168 TRP A N 1
ATOM 1314 C CA . TRP A 1 168 ? 20.034 -6.202 -18.080 1.00 89.69 168 TRP A CA 1
ATOM 1315 C C . TRP A 1 168 ? 21.543 -6.224 -18.339 1.00 89.69 168 TRP A C 1
ATOM 1317 O O . TRP A 1 168 ? 22.024 -5.532 -19.262 1.00 89.69 168 TRP A O 1
#

Radius of gyration: 20.67 Å; Cα contacts (8 Å, |Δi|>4): 211; chains: 1; bounding box: 40×40×76 Å

Solvent-accessible surface area (backbone atoms only — not comparable to full-atom values): 10554 Å² total; per-residue (Å²): 137,84,84,80,82,80,82,74,76,74,81,76,87,85,72,86,84,86,69,58,100,45,44,52,69,65,56,101,65,76,77,87,71,84,77,94,78,84,80,80,86,82,66,95,67,81,79,60,98,57,68,98,59,77,83,86,67,72,49,75,64,32,35,42,42,56,40,15,65,55,12,81,89,57,48,48,74,57,51,52,51,50,49,56,56,48,48,75,36,19,89,40,52,47,76,44,80,35,68,80,6,30,62,60,24,39,75,37,22,45,35,72,89,51,105,48,34,42,33,40,51,39,50,51,50,26,63,77,36,58,91,49,85,56,81,63,74,48,60,82,37,36,38,83,81,66,84,83,30,78,48,72,68,47,21,50,50,23,33,73,78,69,72,34,58,59,80,121

Nearest PDB structures (foldseek):
  4fhz-assembly1_A-2  TM=8.372E-01  e=3.873E-02  Cereibacter sphaeroides
  5lcn-assembly1_A  TM=8.323E-01  e=5.412E-02  Pyrococcus furiosus DSM 3638
  5aoa-assembly1_A  TM=6.147E-01  e=2.592E-02  Thermogutta terrifontis
  7bfr-assembly1_A  TM=5.921E-01  e=2.963E-02  Thermogutta terrifontis
  7bfn-assembly1_A  TM=6.168E-01  e=1.130E-01  Thermogutta terrifontis

Sequence (168 aa):
MVSIESSRKNPSCDYVQGLSMNTFAATHVMPDIYCPIQQQEILGYPTDQYYRKYPTKKTKLPVLLLHGDMDSSLPVPIARHFAKQYSLINSNFTYIEMPRTGHTATSAAPMTDEEGNCGWNLAVTYMLSPTFEPDRSCLNKISQIDFAGITTKSKQAAMQYFGTDDVW

Foldseek 3Di:
DDDDPPPPDDPDPPDDDDDPPLKDFQDPDDDPDQDDDDDPPPDDDDDDPCVPHDDPAADATAIEAEEECAAPVQHPVNVVVVQVRNVVRYVNYHYDYAYPAYPPQLPRFDFDPDPHRQSVQQNVQCNVPVVDRGDNPRSVRGDHDPPQLPDPVSLVVCCVPPVGSDPD

Mean predicted aligned error: 11.04 Å